Protein AF-A0A178X341-F1 (afdb_monomer_lite)

pLDDT: mean 88.75, std 12.6, range [39.69, 98.31]

Secondary structure (DSSP, 8-state):
------PPPHHHHHHHHHHHHHHHHHTT--SSHHHHHHHHHHHHHHHHHHHHHHHHHHHHHHHHHHTT----TT--HHHHHHHHHHHHHHHHHHHHHHHHHHHHHHHHHHHHHHHH--

Radius of gyration: 19.92 Å; chains: 1; bounding box: 46×21×58 Å

Sequence (118 aa):
MDHSATSPAPAEQAQTALRRLRREAGAGGYECPAELYRTLGLLSLLADDLSELLPDLSGQLEEALLAGRVRHRSDDAQAACDAVASAAHSISVARFTALLVGQEIQNAQTAIRDLAAT

Structure (mmCIF, N/CA/C/O backbone):
data_AF-A0A178X341-F1
#
_entry.id   AF-A0A178X341-F1
#
loop_
_atom_site.group_PDB
_atom_site.id
_atom_site.type_symbol
_atom_site.label_atom_id
_atom_site.label_alt_id
_atom_site.label_comp_id
_atom_site.label_asym_id
_atom_site.label_entity_id
_atom_site.label_seq_id
_atom_site.pdbx_PDB_ins_code
_atom_site.Cartn_x
_atom_site.Cartn_y
_atom_site.Cartn_z
_atom_site.occupancy
_atom_site.B_iso_or_equiv
_atom_site.auth_seq_id
_atom_site.auth_comp_id
_atom_site.auth_asym_id
_atom_site.auth_atom_id
_atom_site.pdbx_PDB_model_num
ATOM 1 N N . MET A 1 1 ? -26.226 10.099 -28.190 1.00 40.56 1 MET A N 1
ATOM 2 C CA . MET A 1 1 ? -25.783 8.703 -28.346 1.00 40.56 1 MET A CA 1
ATOM 3 C C . MET A 1 1 ? -24.268 8.763 -28.467 1.00 40.56 1 MET A C 1
ATOM 5 O O . MET A 1 1 ? -23.803 9.312 -29.450 1.00 40.56 1 MET A O 1
ATOM 9 N N . ASP A 1 2 ? -23.432 8.439 -27.491 1.00 39.69 2 ASP A N 1
ATOM 10 C CA . ASP A 1 2 ? -23.620 7.864 -26.163 1.00 39.69 2 ASP A CA 1
ATOM 11 C C . ASP A 1 2 ? -22.600 8.518 -25.227 1.00 39.69 2 ASP A C 1
ATOM 13 O O . ASP A 1 2 ? -21.412 8.592 -25.537 1.00 39.69 2 ASP A O 1
ATOM 17 N N . HIS A 1 3 ? -23.060 9.013 -24.077 1.00 41.28 3 HIS A N 1
ATOM 18 C CA . HIS A 1 3 ? -22.162 9.295 -22.967 1.00 41.28 3 HIS A CA 1
ATOM 19 C C . HIS A 1 3 ? -21.779 7.941 -22.373 1.00 41.28 3 HIS A C 1
ATOM 21 O O . HIS A 1 3 ? -22.455 7.455 -21.468 1.00 41.28 3 HIS A O 1
ATOM 27 N N . SER A 1 4 ? -20.728 7.309 -22.901 1.00 44.69 4 SER A N 1
ATOM 28 C CA . SER A 1 4 ? -20.040 6.254 -22.159 1.00 44.69 4 SER A CA 1
ATOM 29 C C . SER A 1 4 ? -19.529 6.901 -20.883 1.00 44.69 4 SER A C 1
ATOM 31 O O . SER A 1 4 ? -18.510 7.588 -20.884 1.00 44.69 4 SER A O 1
ATOM 33 N N . ALA A 1 5 ? -20.299 6.756 -19.809 1.00 52.03 5 ALA A N 1
ATOM 34 C CA . ALA A 1 5 ? -19.845 7.03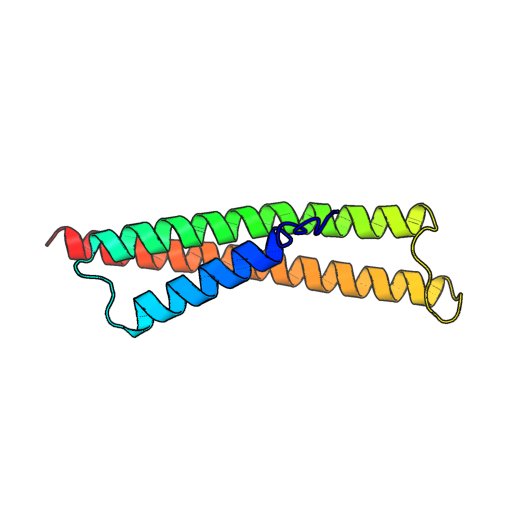2 -18.467 1.00 52.03 5 ALA A CA 1
ATOM 35 C C . ALA A 1 5 ? -18.678 6.077 -18.221 1.00 52.03 5 ALA A C 1
ATOM 37 O O . ALA A 1 5 ? -18.877 4.912 -17.883 1.00 52.03 5 ALA A O 1
ATOM 38 N N . THR A 1 6 ? -17.459 6.540 -18.492 1.00 59.38 6 THR A N 1
ATOM 39 C CA . THR A 1 6 ? -16.250 5.813 -18.134 1.00 59.38 6 THR A CA 1
ATOM 40 C C . THR A 1 6 ? -16.323 5.624 -16.630 1.00 59.38 6 THR A C 1
ATOM 42 O O . THR A 1 6 ? -16.260 6.599 -15.879 1.00 59.38 6 THR A O 1
ATOM 45 N N . SER A 1 7 ? -16.564 4.387 -16.192 1.00 61.38 7 SER A N 1
ATOM 46 C CA . SER A 1 7 ? -16.519 4.056 -14.774 1.00 61.38 7 SER A CA 1
ATOM 47 C C . SER A 1 7 ? -15.184 4.567 -14.233 1.00 61.38 7 SER A C 1
ATOM 49 O O . SER A 1 7 ? -14.160 4.307 -14.874 1.00 61.38 7 SER A O 1
ATOM 51 N N . PRO A 1 8 ? -15.174 5.298 -13.104 1.00 67.06 8 PRO A N 1
ATOM 52 C CA . PRO A 1 8 ? -13.937 5.823 -12.547 1.00 67.06 8 PRO A CA 1
ATOM 53 C C . PRO A 1 8 ? -12.948 4.678 -12.359 1.00 67.06 8 PRO A C 1
ATOM 55 O O . PRO A 1 8 ? -13.354 3.569 -11.981 1.00 67.06 8 PRO A O 1
ATOM 58 N N . ALA A 1 9 ? -11.673 4.936 -12.651 1.00 86.00 9 ALA A N 1
ATOM 59 C CA . ALA A 1 9 ? -10.635 3.920 -12.535 1.00 86.00 9 ALA A CA 1
ATOM 60 C C . ALA A 1 9 ? -10.612 3.371 -11.092 1.00 86.00 9 ALA A C 1
ATOM 62 O O . ALA A 1 9 ? -10.897 4.123 -10.155 1.00 86.00 9 ALA A O 1
ATOM 63 N N . PRO A 1 10 ? -10.256 2.094 -10.860 1.00 87.44 10 PRO A N 1
ATOM 64 C CA . PRO A 1 10 ? -10.272 1.503 -9.516 1.00 87.44 10 PRO A CA 1
ATOM 65 C C . PRO A 1 10 ? -9.545 2.345 -8.451 1.00 87.44 10 PRO A C 1
ATOM 67 O O . PRO A 1 10 ? -10.039 2.509 -7.336 1.00 87.44 10 PRO A O 1
ATOM 70 N N . ALA A 1 11 ? -8.426 2.979 -8.815 1.00 88.06 11 ALA A N 1
ATOM 71 C CA . ALA A 1 11 ? -7.686 3.884 -7.934 1.00 88.06 11 ALA A CA 1
ATOM 72 C C . ALA A 1 11 ? -8.479 5.150 -7.537 1.00 88.06 11 ALA A C 1
ATOM 74 O O . ALA A 1 11 ? -8.392 5.611 -6.398 1.00 88.06 11 ALA A O 1
ATOM 75 N N . GLU A 1 12 ? -9.292 5.706 -8.439 1.00 90.56 12 GLU A N 1
ATOM 76 C CA . GLU A 1 12 ? -10.156 6.862 -8.155 1.00 90.56 12 GLU A CA 1
ATOM 77 C C . GLU A 1 12 ? -11.304 6.484 -7.211 1.00 90.56 12 GLU A C 1
ATOM 79 O O . GLU A 1 12 ? -11.676 7.254 -6.314 1.00 90.56 12 GLU A O 1
ATOM 84 N N . GLN A 1 13 ? -11.844 5.274 -7.374 1.00 92.19 13 GLN A N 1
ATOM 85 C CA . GLN A 1 13 ? -12.859 4.723 -6.478 1.00 92.19 13 GLN A CA 1
ATOM 86 C C . GLN A 1 13 ? -12.289 4.510 -5.072 1.00 92.19 13 GLN A C 1
ATOM 88 O O . GLN A 1 13 ? -12.886 4.976 -4.098 1.00 92.19 13 GLN A O 1
ATOM 93 N N . ALA A 1 14 ? -11.098 3.912 -4.966 1.00 90.31 14 ALA A N 1
ATOM 94 C CA . ALA A 1 14 ? -10.386 3.741 -3.700 1.00 90.31 14 ALA A CA 1
ATOM 95 C C . ALA A 1 14 ? -10.105 5.091 -3.018 1.00 90.31 14 ALA A C 1
ATOM 97 O O . ALA A 1 14 ? -10.385 5.271 -1.830 1.00 90.31 14 ALA A O 1
ATOM 98 N N . GLN A 1 15 ? -9.649 6.095 -3.776 1.00 92.56 15 GLN A N 1
ATOM 99 C CA . GLN A 1 15 ? -9.438 7.443 -3.245 1.00 92.56 15 GLN A CA 1
ATOM 100 C C . GLN A 1 15 ? -10.743 8.068 -2.728 1.00 92.56 15 GLN A C 1
ATOM 102 O O . GLN A 1 15 ? -10.757 8.720 -1.679 1.00 92.56 15 GLN A O 1
ATOM 107 N N . THR A 1 16 ? -11.852 7.874 -3.442 1.00 94.31 16 THR A N 1
ATOM 108 C CA . THR A 1 16 ? -13.170 8.365 -3.024 1.00 94.31 16 THR A CA 1
ATOM 109 C C . THR A 1 16 ? -13.639 7.690 -1.736 1.00 94.31 16 THR A C 1
ATOM 111 O O . THR A 1 16 ? -14.139 8.380 -0.842 1.00 94.31 16 THR A O 1
ATOM 114 N N . ALA A 1 17 ? -13.442 6.377 -1.607 1.00 93.06 17 ALA A N 1
ATOM 115 C CA . ALA A 1 17 ? -13.753 5.622 -0.395 1.00 93.06 17 ALA A CA 1
ATOM 116 C C . ALA A 1 17 ? -12.931 6.118 0.806 1.00 93.06 17 ALA A C 1
ATOM 118 O O . ALA A 1 17 ? -13.509 6.460 1.836 1.00 93.06 17 ALA A O 1
ATOM 119 N N . LEU A 1 18 ? -11.615 6.303 0.651 1.00 92.88 18 LEU A N 1
ATOM 120 C CA . LEU A 1 18 ? -10.750 6.847 1.709 1.00 92.88 18 LEU A CA 1
ATOM 121 C C . LEU A 1 18 ? -11.165 8.262 2.143 1.00 92.88 18 LEU A C 1
ATOM 123 O O . LEU A 1 18 ? -11.156 8.589 3.330 1.00 92.88 18 LEU A O 1
ATOM 127 N N . ARG A 1 19 ? -11.580 9.119 1.199 1.00 93.88 19 ARG A N 1
ATOM 128 C CA . ARG A 1 19 ? -12.102 10.460 1.525 1.00 93.88 19 ARG A CA 1
ATOM 129 C C . ARG A 1 19 ? -13.422 10.405 2.295 1.00 93.88 19 ARG A C 1
ATOM 131 O O . ARG A 1 19 ? -13.672 11.297 3.104 1.00 93.88 19 ARG A O 1
ATOM 138 N N . ARG A 1 20 ? -14.283 9.419 2.029 1.00 92.06 20 ARG A N 1
ATOM 139 C CA . ARG A 1 20 ? -15.517 9.189 2.803 1.00 92.06 20 ARG A CA 1
ATOM 140 C C . ARG A 1 20 ? -15.176 8.722 4.211 1.00 92.06 20 ARG A C 1
ATOM 142 O O . ARG A 1 20 ? -15.561 9.407 5.151 1.00 92.06 20 ARG A O 1
ATOM 149 N N . LEU A 1 21 ? -14.323 7.709 4.326 1.00 91.50 21 LEU A N 1
ATOM 150 C CA . LEU A 1 21 ? -13.871 7.179 5.608 1.00 91.50 21 LEU A CA 1
ATOM 151 C C . LEU A 1 21 ? -13.252 8.260 6.505 1.00 91.50 21 LEU A C 1
ATOM 153 O O . LEU A 1 21 ? -13.575 8.370 7.683 1.00 91.50 21 LEU A O 1
ATOM 157 N N . ARG A 1 22 ? -12.407 9.133 5.940 1.00 91.00 22 ARG A N 1
ATOM 158 C CA . ARG A 1 22 ? -11.816 10.255 6.685 1.00 91.00 22 ARG A CA 1
ATOM 159 C C . ARG A 1 22 ? -12.866 11.237 7.214 1.00 91.00 22 ARG A C 1
ATOM 161 O O . ARG A 1 22 ? -12.679 11.802 8.288 1.00 91.00 22 ARG A O 1
ATOM 168 N N . ARG A 1 23 ? -13.943 11.476 6.458 1.00 90.19 23 ARG A N 1
ATOM 169 C CA . ARG A 1 23 ? -15.042 12.349 6.900 1.00 90.19 23 ARG A CA 1
ATOM 170 C C . ARG A 1 23 ? -15.847 11.702 8.021 1.00 90.19 23 ARG A C 1
ATOM 172 O O . ARG A 1 23 ? -16.147 12.390 8.986 1.00 90.19 23 ARG A O 1
ATOM 179 N N . GLU A 1 24 ? -16.142 10.410 7.911 1.00 88.19 24 GLU A N 1
ATOM 180 C CA . GLU A 1 24 ? -16.844 9.640 8.948 1.00 88.19 24 GLU A CA 1
ATOM 181 C C . GLU A 1 24 ? -16.043 9.631 10.256 1.00 88.19 24 GLU A C 1
ATOM 183 O O . GLU A 1 24 ? -16.560 10.028 11.297 1.00 88.19 24 GLU A O 1
ATOM 188 N N . ALA A 1 25 ? -14.743 9.329 10.188 1.00 86.31 25 ALA A N 1
ATOM 189 C CA . ALA A 1 25 ? -13.860 9.367 11.352 1.00 86.31 25 ALA A CA 1
ATOM 190 C C . ALA A 1 25 ? -13.791 10.762 12.008 1.00 86.31 25 ALA A C 1
ATOM 192 O O . ALA A 1 25 ? -13.836 10.875 13.230 1.00 86.31 25 ALA A O 1
ATOM 193 N N . GLY A 1 26 ? -13.711 11.832 11.207 1.00 82.44 26 GLY A N 1
ATOM 194 C CA . GLY A 1 26 ? -13.640 13.210 11.710 1.00 82.44 26 GLY A CA 1
ATOM 195 C C . GLY A 1 26 ? -14.953 13.755 12.281 1.00 82.44 26 GLY A C 1
ATOM 196 O O . GLY A 1 26 ? -14.926 14.709 13.052 1.00 82.44 26 GLY A O 1
ATOM 197 N N . ALA A 1 27 ? -16.093 13.161 11.924 1.00 85.12 27 ALA A N 1
ATOM 198 C CA . ALA A 1 27 ? -17.413 13.560 12.411 1.00 85.12 27 ALA A CA 1
ATOM 199 C C . ALA A 1 27 ? -17.817 12.865 13.726 1.00 85.12 27 ALA A C 1
ATOM 201 O O . ALA A 1 27 ? -18.947 13.036 14.175 1.00 85.12 27 ALA A O 1
ATOM 202 N N . GLY A 1 28 ? -16.923 12.072 14.330 1.00 77.25 28 GLY A N 1
ATOM 203 C CA . GLY A 1 28 ? -17.265 11.203 15.459 1.00 77.25 28 GLY A CA 1
ATOM 204 C C . GLY A 1 28 ? -18.085 9.980 15.039 1.00 77.25 28 GLY A C 1
ATOM 205 O O . GLY A 1 28 ? -18.841 9.454 15.843 1.00 77.25 28 GLY A O 1
ATOM 206 N N . GLY A 1 29 ? -17.958 9.537 13.784 1.00 72.12 29 GLY A N 1
ATOM 207 C CA . GLY A 1 29 ? -18.791 8.500 13.167 1.00 72.12 29 GLY A CA 1
ATOM 208 C C . GLY A 1 29 ? -18.565 7.064 13.650 1.00 72.12 29 GLY A C 1
ATOM 209 O O . GLY A 1 29 ? -18.925 6.147 12.923 1.00 72.12 29 GLY A O 1
ATOM 210 N N . TYR A 1 30 ? -17.968 6.862 14.825 1.00 80.56 30 TYR A N 1
ATOM 211 C CA . TYR A 1 30 ? -17.876 5.551 15.466 1.00 80.56 30 TYR A CA 1
ATOM 212 C C . TYR A 1 30 ? -18.622 5.606 16.792 1.00 80.56 30 TYR A C 1
ATOM 214 O O . TYR A 1 30 ? -18.202 6.301 17.719 1.00 80.56 30 TYR A O 1
ATOM 222 N N . GLU A 1 31 ? -19.724 4.869 16.881 1.00 80.06 31 GLU A N 1
ATOM 223 C CA . GLU A 1 31 ? -20.591 4.858 18.061 1.00 80.06 31 GLU A CA 1
ATOM 224 C C . GLU A 1 31 ? -20.077 3.884 19.128 1.00 80.06 31 GLU A C 1
ATOM 226 O O . GLU A 1 31 ? -20.371 4.040 20.314 1.00 80.06 31 GLU A O 1
ATOM 231 N N . CYS A 1 32 ? -19.275 2.889 18.729 1.00 81.94 32 CYS A N 1
ATOM 232 C CA . CYS A 1 32 ? -18.692 1.920 19.651 1.00 81.94 32 CYS A CA 1
ATOM 233 C C . CYS A 1 32 ? -17.299 1.414 19.222 1.00 81.94 32 CYS A C 1
ATOM 235 O O . CYS A 1 32 ? -16.961 1.418 18.033 1.00 81.94 32 CYS A O 1
ATOM 237 N N . PRO A 1 33 ? -16.494 0.887 20.170 1.00 85.69 33 PRO A N 1
ATOM 238 C CA . PRO A 1 33 ? -15.178 0.307 19.880 1.00 85.69 33 PRO A CA 1
ATOM 239 C C . PRO A 1 33 ? -15.188 -0.799 18.810 1.00 85.69 33 PRO A C 1
ATOM 241 O O . PRO A 1 33 ? -14.215 -0.955 18.074 1.00 85.69 33 PRO A O 1
ATOM 244 N N . ALA A 1 34 ? -16.291 -1.544 18.671 1.00 87.12 34 ALA A N 1
ATOM 245 C CA . ALA A 1 34 ? -16.413 -2.617 17.683 1.00 87.12 34 ALA A CA 1
ATOM 246 C C . ALA A 1 34 ? -16.422 -2.107 16.227 1.00 87.12 34 ALA A C 1
ATOM 248 O O . ALA A 1 34 ? -15.927 -2.787 15.327 1.00 87.12 34 ALA A O 1
ATOM 249 N N . GLU A 1 35 ? -16.959 -0.913 15.967 1.00 88.62 35 GLU A N 1
ATOM 250 C CA . GLU A 1 35 ? -16.933 -0.302 14.629 1.00 88.62 35 GLU A CA 1
ATOM 251 C C . GLU A 1 35 ? -15.534 0.170 14.250 1.00 88.62 35 GLU A C 1
ATOM 253 O O . GLU A 1 35 ? -15.086 -0.053 13.121 1.00 88.62 35 GLU A O 1
ATOM 258 N N . LEU A 1 36 ? -14.819 0.744 15.217 1.00 90.19 36 LEU A N 1
ATOM 259 C CA . LEU A 1 36 ? -13.429 1.136 15.042 1.00 90.19 36 LEU A CA 1
ATOM 260 C C . LEU A 1 36 ? -12.535 -0.092 14.815 1.00 90.19 36 LEU A C 1
ATOM 262 O O . LEU A 1 36 ? -11.730 -0.091 13.886 1.00 90.19 36 LEU A O 1
ATOM 266 N N . TYR A 1 37 ? -12.734 -1.169 15.587 1.00 91.00 37 TYR A N 1
ATOM 267 C CA . TYR A 1 37 ? -12.049 -2.451 15.391 1.00 91.00 37 TYR A CA 1
ATOM 268 C C . TYR A 1 37 ? -12.247 -2.991 13.969 1.00 91.00 37 TYR A C 1
ATOM 270 O O . TYR A 1 37 ? -11.272 -3.293 13.281 1.00 91.00 37 TYR A O 1
ATOM 278 N N . ARG A 1 38 ? -13.499 -3.051 13.489 1.00 91.12 38 ARG A N 1
ATOM 279 C CA . ARG A 1 38 ? -13.810 -3.514 12.124 1.00 91.12 38 ARG A CA 1
ATOM 280 C C . ARG A 1 38 ? -13.168 -2.637 11.055 1.00 91.12 38 ARG A C 1
ATOM 282 O O . ARG A 1 38 ? -12.618 -3.162 10.090 1.00 91.12 38 ARG A O 1
ATOM 289 N N . THR A 1 39 ? -13.216 -1.319 11.228 1.00 93.31 39 THR A N 1
ATOM 290 C CA . THR A 1 39 ? -12.626 -0.376 10.270 1.00 93.31 39 THR A CA 1
ATOM 291 C C . THR A 1 39 ? -11.119 -0.548 10.173 1.00 93.31 39 THR A C 1
ATOM 293 O O . THR A 1 39 ? -10.577 -0.635 9.073 1.00 93.31 39 THR A O 1
ATOM 296 N N . LEU A 1 40 ? -10.436 -0.632 11.314 1.00 93.69 40 LEU A N 1
ATOM 297 C CA . LEU A 1 40 ? -9.007 -0.911 11.339 1.00 93.69 40 LEU A CA 1
ATOM 298 C C . LEU A 1 40 ? -8.710 -2.279 10.708 1.00 93.69 40 LEU A C 1
ATOM 300 O O . LEU A 1 40 ? -7.743 -2.390 9.964 1.00 93.69 40 LEU A O 1
ATOM 304 N N . GLY A 1 41 ? -9.568 -3.283 10.925 1.00 94.12 41 GLY A N 1
ATOM 305 C CA . GLY A 1 41 ? -9.538 -4.580 10.232 1.00 94.12 41 GLY A CA 1
ATOM 306 C C . GLY A 1 41 ? -9.411 -4.434 8.721 1.00 94.12 41 GLY A C 1
ATOM 307 O O . GLY A 1 41 ? -8.461 -4.920 8.110 1.00 94.12 41 GLY A O 1
ATOM 308 N N . LEU A 1 42 ? -10.347 -3.695 8.130 1.00 94.94 42 LEU A N 1
ATOM 309 C CA . LEU A 1 42 ? -10.395 -3.453 6.688 1.00 94.94 42 LEU A CA 1
ATOM 310 C C . LEU A 1 42 ? -9.199 -2.636 6.183 1.00 94.94 42 LEU A C 1
ATOM 312 O O . LEU A 1 42 ? -8.708 -2.888 5.086 1.00 94.94 42 LEU A O 1
ATOM 316 N N . LEU A 1 43 ? -8.710 -1.675 6.971 1.00 95.12 43 LEU A N 1
ATOM 317 C CA . LEU A 1 43 ? -7.528 -0.894 6.603 1.00 95.12 43 LEU A CA 1
ATOM 318 C C . LEU A 1 43 ? -6.234 -1.717 6.642 1.00 95.12 43 LEU A C 1
ATOM 320 O O . LEU A 1 43 ? -5.358 -1.467 5.819 1.00 95.12 43 LEU A O 1
ATOM 324 N N . SER A 1 44 ? -6.118 -2.697 7.547 1.00 95.75 44 SER A N 1
ATOM 325 C CA . SER A 1 44 ? -4.993 -3.643 7.536 1.00 95.75 44 SER A CA 1
ATOM 326 C C . SER A 1 44 ? -5.000 -4.468 6.257 1.00 95.75 44 SER A C 1
ATOM 328 O O . SER A 1 44 ? -3.982 -4.519 5.583 1.00 95.75 44 SER A O 1
ATOM 330 N N . LEU A 1 45 ? -6.153 -5.041 5.890 1.00 94.81 45 LEU A N 1
ATOM 331 C CA . LEU A 1 45 ? -6.280 -5.823 4.656 1.00 94.81 45 LEU A CA 1
ATOM 332 C C . LEU A 1 45 ? -5.919 -4.991 3.423 1.00 94.81 45 LEU A C 1
ATOM 334 O O . LEU A 1 45 ? -5.178 -5.451 2.568 1.00 94.81 45 LEU A O 1
ATOM 338 N N . LEU A 1 46 ? -6.363 -3.731 3.364 1.00 94.81 46 LEU A N 1
ATOM 339 C CA . LEU A 1 46 ? -6.000 -2.835 2.265 1.00 94.81 46 LEU A CA 1
ATOM 340 C C . LEU A 1 46 ? -4.488 -2.551 2.205 1.00 94.81 46 LEU A C 1
ATOM 342 O O . LEU A 1 46 ? -3.934 -2.398 1.117 1.00 94.81 46 LEU A O 1
ATOM 346 N N . ALA A 1 47 ? -3.827 -2.427 3.357 1.00 96.19 47 ALA A N 1
ATOM 347 C CA . ALA A 1 47 ? -2.381 -2.242 3.417 1.00 96.19 47 ALA A CA 1
ATOM 348 C C . ALA A 1 47 ? -1.633 -3.506 2.954 1.00 96.19 47 ALA A C 1
ATOM 350 O O . ALA A 1 47 ? -0.657 -3.394 2.208 1.00 96.19 47 ALA A O 1
ATOM 351 N N . ASP A 1 48 ? -2.132 -4.685 3.328 1.00 96.19 48 ASP A N 1
ATOM 352 C CA . ASP A 1 48 ? -1.603 -5.980 2.899 1.00 96.19 48 ASP A CA 1
ATOM 353 C C . ASP A 1 48 ? -1.771 -6.157 1.378 1.00 96.19 48 ASP A C 1
ATOM 355 O O . ASP A 1 48 ? -0.771 -6.337 0.679 1.00 96.19 48 ASP A O 1
ATOM 359 N N . ASP A 1 49 ? -2.981 -5.949 0.845 1.00 95.88 49 ASP A N 1
ATOM 360 C CA . ASP A 1 49 ? -3.289 -5.999 -0.595 1.00 95.88 49 ASP A CA 1
ATOM 361 C C . ASP A 1 49 ? -2.397 -5.038 -1.400 1.00 95.88 49 ASP A C 1
ATOM 363 O O . ASP A 1 49 ? -1.885 -5.369 -2.473 1.00 95.88 49 ASP A O 1
ATOM 367 N N . LEU A 1 50 ? -2.170 -3.826 -0.880 1.00 94.81 50 LEU A N 1
ATOM 368 C CA . LEU A 1 50 ? -1.275 -2.859 -1.513 1.00 94.81 50 LEU A CA 1
ATOM 369 C C . LEU A 1 50 ? 0.174 -3.366 -1.526 1.00 94.81 50 LEU A C 1
ATOM 371 O O . LEU A 1 50 ? 0.882 -3.180 -2.517 1.00 94.81 50 LEU A O 1
ATOM 375 N N . SER A 1 51 ? 0.626 -4.001 -0.444 1.00 96.75 51 SER A N 1
ATOM 376 C CA . SER A 1 51 ? 1.981 -4.551 -0.349 1.00 96.75 51 SER A CA 1
ATOM 377 C C . SER A 1 51 ? 2.230 -5.718 -1.315 1.00 96.75 51 SER A C 1
ATOM 379 O O . SER A 1 51 ? 3.373 -5.908 -1.749 1.00 96.75 51 SER A O 1
ATOM 381 N N . GLU A 1 52 ? 1.174 -6.455 -1.670 1.00 96.56 52 GLU A N 1
ATOM 382 C CA . GLU A 1 52 ? 1.186 -7.551 -2.643 1.00 96.56 52 GLU A CA 1
ATOM 383 C C . GLU A 1 52 ? 1.101 -7.049 -4.089 1.00 96.56 52 GLU A C 1
ATOM 385 O O . GLU A 1 52 ? 1.817 -7.553 -4.951 1.00 96.56 52 GLU A O 1
ATOM 390 N N . LEU A 1 53 ? 0.302 -6.010 -4.354 1.00 96.19 53 LEU A N 1
ATOM 391 C CA . LEU A 1 53 ? 0.137 -5.437 -5.696 1.00 96.19 53 LEU A CA 1
ATOM 392 C C . LEU A 1 53 ? 1.395 -4.711 -6.202 1.00 96.19 53 LEU A C 1
ATOM 394 O O . LEU A 1 53 ? 1.707 -4.728 -7.394 1.00 96.19 53 LEU A O 1
ATOM 398 N N . LEU A 1 54 ? 2.104 -4.009 -5.316 1.00 96.94 54 LEU A N 1
ATOM 399 C CA . LEU A 1 54 ? 3.216 -3.131 -5.695 1.00 96.94 54 LEU A CA 1
ATOM 400 C C . LEU A 1 54 ? 4.376 -3.855 -6.422 1.00 96.94 54 LEU A C 1
ATOM 402 O O . LEU A 1 54 ? 4.828 -3.330 -7.443 1.00 96.94 54 LEU A O 1
ATOM 406 N N . PRO A 1 55 ? 4.850 -5.038 -5.981 1.00 96.56 55 PRO A N 1
ATOM 407 C CA . PRO A 1 55 ? 5.829 -5.837 -6.722 1.00 96.56 55 PRO A CA 1
ATOM 408 C C . PRO A 1 55 ? 5.428 -6.139 -8.166 1.00 96.56 55 PRO A C 1
ATOM 410 O O . PRO A 1 55 ? 6.256 -5.981 -9.063 1.00 96.56 55 PRO A O 1
ATOM 413 N N . ASP A 1 56 ? 4.166 -6.500 -8.406 1.00 97.12 56 ASP A N 1
ATOM 414 C CA . ASP A 1 56 ? 3.678 -6.816 -9.751 1.00 97.12 56 ASP A CA 1
ATOM 415 C C . ASP A 1 56 ? 3.728 -5.587 -10.664 1.00 97.12 56 ASP A C 1
ATOM 417 O O . ASP A 1 56 ? 4.107 -5.684 -11.832 1.00 97.12 56 ASP A O 1
ATOM 421 N N . LEU A 1 57 ? 3.407 -4.405 -10.126 1.00 94.94 57 LEU A N 1
ATOM 422 C CA . LEU A 1 57 ? 3.523 -3.143 -10.860 1.00 94.94 57 LEU A CA 1
ATOM 423 C C . LEU A 1 57 ? 4.985 -2.787 -11.177 1.00 94.94 57 LEU A C 1
ATOM 425 O O . LEU A 1 57 ? 5.259 -2.294 -12.272 1.00 94.94 57 LEU A O 1
ATOM 429 N N . SER A 1 58 ? 5.922 -3.061 -10.260 1.00 96.50 58 SER A N 1
ATOM 430 C CA . SER A 1 58 ? 7.364 -2.903 -10.524 1.00 96.50 58 SER A CA 1
ATOM 431 C C . SER A 1 58 ? 7.822 -3.840 -11.639 1.00 96.50 58 SER A C 1
ATOM 433 O O . SER A 1 58 ? 8.439 -3.394 -12.605 1.00 96.50 58 SER A O 1
ATOM 435 N N . GLY A 1 59 ? 7.445 -5.121 -11.560 1.00 96.12 59 GLY A N 1
ATOM 436 C CA . GLY A 1 59 ? 7.798 -6.122 -12.566 1.00 96.12 59 GLY A CA 1
ATOM 437 C C . GLY A 1 59 ? 7.238 -5.789 -13.950 1.00 96.12 59 GLY A C 1
ATOM 438 O O . GLY A 1 59 ? 7.937 -5.921 -14.952 1.00 96.12 59 GLY A O 1
ATOM 439 N N . GLN A 1 60 ? 6.008 -5.272 -14.030 1.00 96.06 60 GLN A N 1
ATOM 440 C CA . GLN A 1 60 ? 5.433 -4.812 -15.299 1.00 96.06 60 GLN A CA 1
ATOM 441 C C . GLN A 1 60 ? 6.191 -3.626 -15.904 1.00 96.06 60 GLN A C 1
ATOM 443 O O . GLN A 1 60 ? 6.299 -3.534 -17.130 1.00 96.06 60 GLN A O 1
ATOM 448 N N . LEU A 1 61 ? 6.706 -2.718 -15.070 1.00 94.81 61 LEU A N 1
ATOM 449 C CA . LEU A 1 61 ? 7.501 -1.582 -15.529 1.00 94.81 61 LEU A CA 1
ATOM 450 C C . LEU A 1 61 ? 8.866 -2.033 -16.065 1.00 94.81 61 LEU A C 1
ATOM 452 O O . LEU A 1 61 ? 9.284 -1.582 -17.134 1.00 94.81 61 LEU A O 1
ATOM 456 N N . GLU A 1 62 ? 9.529 -2.945 -15.358 1.00 95.88 62 GLU A N 1
ATOM 457 C CA . GLU A 1 62 ? 10.798 -3.551 -15.776 1.00 95.88 62 GLU A CA 1
ATOM 458 C C . GLU A 1 62 ? 10.636 -4.341 -17.083 1.00 95.88 62 GLU A C 1
ATOM 460 O O . GLU A 1 62 ? 11.397 -4.146 -18.031 1.00 95.88 62 GLU A O 1
ATOM 465 N N . GLU A 1 63 ? 9.581 -5.146 -17.205 1.00 96.62 63 GLU A N 1
ATOM 466 C CA . GLU A 1 63 ? 9.271 -5.877 -18.437 1.00 96.62 63 GLU A CA 1
ATOM 467 C C . GLU A 1 63 ? 8.946 -4.927 -19.601 1.00 96.62 63 GLU A C 1
ATOM 469 O O . GLU A 1 63 ? 9.320 -5.162 -20.750 1.00 96.62 63 GLU A O 1
ATOM 474 N N . ALA A 1 64 ? 8.262 -3.812 -19.334 1.00 94.69 64 ALA A N 1
ATOM 475 C CA . ALA A 1 64 ? 8.001 -2.801 -20.353 1.00 94.69 64 ALA A CA 1
ATOM 476 C C . ALA A 1 64 ? 9.290 -2.120 -20.844 1.00 94.69 64 ALA A C 1
ATOM 478 O O . ALA A 1 64 ? 9.378 -1.791 -22.032 1.00 94.69 64 ALA A O 1
ATOM 479 N N . LEU A 1 65 ? 10.287 -1.940 -19.973 1.00 94.44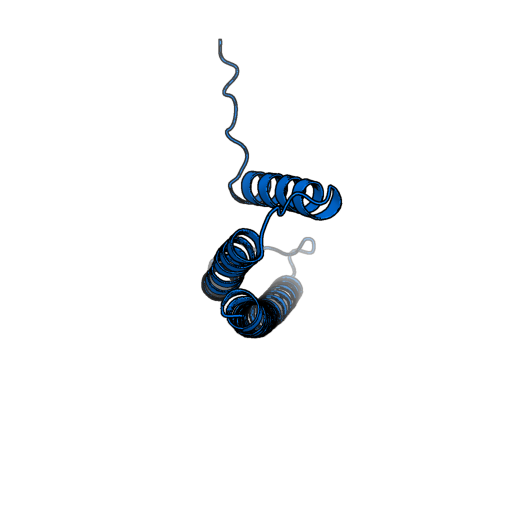 65 LEU A N 1
ATOM 480 C CA . LEU A 1 65 ? 11.619 -1.472 -20.355 1.00 94.44 65 LEU A CA 1
ATOM 481 C C . LEU A 1 65 ? 12.334 -2.498 -21.241 1.00 94.44 65 LEU A C 1
ATOM 483 O O . LEU A 1 65 ? 12.785 -2.141 -22.329 1.00 94.44 65 LEU A O 1
ATOM 487 N N . LEU A 1 66 ? 12.376 -3.768 -20.824 1.00 93.88 66 LEU A N 1
ATOM 488 C CA . LEU A 1 66 ? 13.018 -4.854 -21.580 1.00 93.88 66 LEU A CA 1
ATOM 489 C C . LEU A 1 66 ? 12.377 -5.064 -22.959 1.00 93.88 66 LEU A C 1
ATOM 491 O O . LEU A 1 66 ? 13.074 -5.286 -23.948 1.00 93.88 66 LEU A O 1
ATOM 495 N N . ALA A 1 67 ? 11.056 -4.912 -23.048 1.00 94.88 67 ALA A N 1
ATOM 496 C CA . ALA A 1 67 ? 10.305 -4.975 -24.299 1.00 94.88 67 ALA A CA 1
ATOM 497 C C . ALA A 1 67 ? 10.435 -3.708 -25.175 1.00 94.88 67 ALA A C 1
ATOM 499 O O . ALA A 1 67 ? 9.790 -3.621 -26.221 1.00 94.88 67 ALA A O 1
ATOM 500 N N . GLY A 1 68 ? 11.197 -2.691 -24.752 1.00 91.88 68 GLY A N 1
ATOM 501 C CA . GLY A 1 68 ? 11.372 -1.431 -25.486 1.00 91.88 68 GLY A CA 1
ATOM 502 C C . GLY A 1 68 ? 10.111 -0.556 -25.567 1.00 91.88 68 GLY A C 1
ATOM 503 O O . GLY A 1 68 ? 10.026 0.331 -26.423 1.00 91.88 68 GLY A O 1
ATOM 504 N N . ARG A 1 69 ? 9.117 -0.805 -24.699 1.00 90.62 69 ARG A N 1
ATOM 505 C CA . ARG A 1 69 ? 7.855 -0.043 -24.608 1.00 90.62 69 ARG A CA 1
ATOM 506 C C . ARG A 1 69 ? 7.989 1.223 -23.762 1.00 90.62 69 ARG A C 1
ATOM 508 O O . ARG A 1 69 ? 7.151 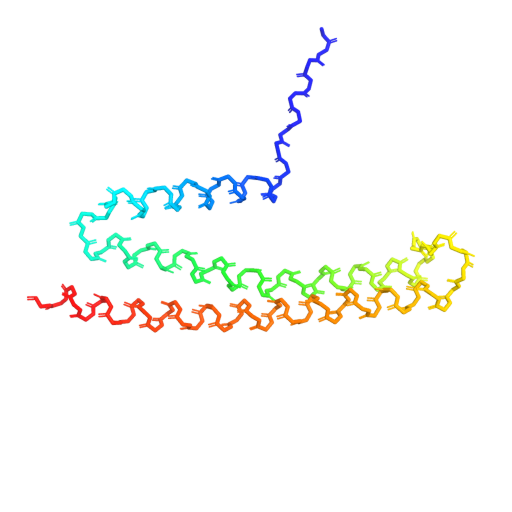2.113 -23.875 1.00 90.62 69 ARG A O 1
ATOM 515 N N . VAL A 1 70 ? 9.030 1.313 -22.939 1.00 87.81 70 VAL A N 1
ATOM 516 C CA . VAL A 1 70 ? 9.385 2.516 -22.176 1.00 87.81 70 VAL A CA 1
ATOM 517 C C . VAL A 1 70 ? 10.508 3.245 -22.900 1.00 87.81 70 VAL A C 1
ATOM 519 O O . VAL A 1 70 ? 11.529 2.650 -23.234 1.00 87.81 70 VAL A O 1
ATOM 522 N N . ARG A 1 71 ? 10.325 4.546 -23.134 1.00 82.75 71 ARG A N 1
ATOM 523 C CA . ARG A 1 71 ? 11.358 5.428 -23.683 1.00 82.75 71 ARG A CA 1
ATOM 524 C C . ARG A 1 71 ? 11.462 6.679 -22.837 1.00 82.75 71 ARG A C 1
ATOM 526 O O . ARG A 1 71 ? 10.445 7.240 -22.427 1.00 82.75 71 ARG A O 1
ATOM 533 N N . HIS A 1 72 ? 12.687 7.126 -22.596 1.00 84.50 72 HIS A N 1
ATOM 534 C CA . HIS A 1 72 ? 12.909 8.429 -21.993 1.00 84.50 72 HIS A CA 1
ATOM 535 C C . HIS A 1 72 ? 12.722 9.528 -23.046 1.00 84.50 72 HIS A C 1
ATOM 537 O O . HIS A 1 72 ? 12.940 9.308 -24.236 1.00 84.50 72 HIS A O 1
ATOM 543 N N . ARG A 1 73 ? 12.344 10.740 -22.624 1.00 81.06 73 ARG A N 1
ATOM 544 C CA . ARG A 1 73 ? 12.070 11.869 -23.536 1.00 81.06 73 ARG A CA 1
ATOM 545 C C . ARG A 1 73 ? 13.272 12.254 -24.413 1.00 81.06 73 ARG A C 1
ATOM 547 O O . ARG A 1 73 ? 13.083 12.850 -25.467 1.00 81.06 73 ARG A O 1
ATOM 554 N N . SER A 1 74 ? 14.485 11.937 -23.967 1.00 79.50 74 SER A N 1
ATOM 555 C CA . SER A 1 74 ? 15.736 12.154 -24.703 1.00 79.50 74 SER A CA 1
ATOM 556 C C . SER A 1 74 ? 16.091 11.028 -25.682 1.00 79.50 74 SER A C 1
ATOM 558 O O . SER A 1 74 ? 17.130 11.126 -26.324 1.00 79.50 74 SER A O 1
ATOM 560 N N . ASP A 1 75 ? 15.274 9.970 -25.774 1.00 78.50 75 ASP A N 1
ATOM 561 C CA . ASP A 1 75 ? 15.562 8.720 -26.505 1.00 78.50 75 ASP A CA 1
ATOM 562 C C . ASP A 1 75 ? 16.876 8.037 -26.059 1.00 78.50 75 ASP A C 1
ATOM 564 O O . ASP A 1 75 ? 17.452 7.208 -26.759 1.00 78.50 75 ASP A O 1
ATOM 568 N N . ASP A 1 76 ? 17.344 8.386 -24.857 1.00 88.69 76 ASP A N 1
ATOM 569 C CA . ASP A 1 76 ? 18.514 7.802 -24.213 1.00 88.69 76 ASP A CA 1
ATOM 570 C C . ASP A 1 76 ? 18.105 6.564 -23.406 1.00 88.69 76 ASP A C 1
ATOM 572 O O . ASP A 1 76 ? 17.297 6.644 -22.471 1.00 88.69 76 ASP A O 1
ATOM 576 N N . ALA A 1 77 ? 18.679 5.419 -23.774 1.00 88.19 77 ALA A N 1
ATOM 577 C CA . ALA A 1 77 ? 18.440 4.143 -23.116 1.00 88.19 77 ALA A CA 1
ATOM 578 C C . ALA A 1 77 ? 18.906 4.148 -21.653 1.00 88.19 77 ALA A C 1
ATOM 580 O O . ALA A 1 77 ? 18.214 3.589 -20.804 1.00 88.19 77 ALA A O 1
ATOM 581 N N . GLN A 1 78 ? 20.022 4.817 -21.335 1.00 91.44 78 GLN A N 1
ATOM 582 C CA . GLN A 1 78 ? 20.513 4.890 -19.957 1.00 91.44 78 GLN A CA 1
ATOM 583 C C . GLN A 1 78 ? 19.544 5.688 -19.084 1.00 91.44 78 GLN A C 1
ATOM 585 O O . GLN A 1 78 ? 19.144 5.223 -18.020 1.00 91.44 78 GLN A O 1
ATOM 590 N N . ALA A 1 79 ? 19.081 6.840 -19.574 1.00 92.94 79 ALA A N 1
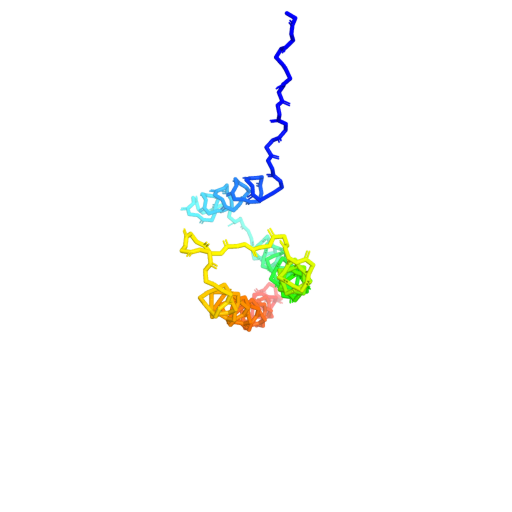ATOM 591 C CA . ALA A 1 79 ? 18.086 7.644 -18.871 1.00 92.94 79 ALA A CA 1
ATOM 592 C C . ALA A 1 79 ? 16.757 6.893 -18.651 1.00 92.94 79 ALA A C 1
ATOM 594 O O . ALA A 1 79 ? 16.103 7.083 -17.625 1.00 92.94 79 ALA A O 1
ATOM 595 N N . ALA A 1 80 ? 16.346 6.027 -19.587 1.00 92.12 80 ALA A N 1
ATOM 596 C CA . ALA A 1 80 ? 15.164 5.178 -19.413 1.00 92.12 80 ALA A CA 1
ATOM 597 C C . ALA A 1 80 ? 15.377 4.117 -18.320 1.00 92.12 80 ALA A C 1
ATOM 599 O O . ALA A 1 80 ? 14.503 3.943 -17.468 1.00 92.12 80 ALA A O 1
ATOM 600 N N . CYS A 1 81 ? 16.541 3.460 -18.308 1.00 94.12 81 CYS A N 1
ATOM 601 C CA . CYS A 1 81 ? 16.928 2.519 -17.256 1.00 94.12 81 CYS A CA 1
ATOM 602 C C . CYS A 1 81 ? 16.952 3.187 -15.875 1.00 94.12 81 CYS A C 1
ATOM 604 O O . CYS A 1 81 ? 16.351 2.666 -14.937 1.00 94.12 81 CYS A O 1
ATOM 606 N N . ASP A 1 82 ? 17.579 4.358 -15.756 1.00 95.31 82 ASP A N 1
ATOM 607 C CA . ASP A 1 82 ? 17.692 5.091 -14.490 1.00 95.31 82 ASP A CA 1
ATOM 608 C C . ASP A 1 82 ? 16.313 5.519 -13.958 1.00 95.31 82 ASP A C 1
ATOM 610 O O . ASP A 1 82 ? 16.028 5.397 -12.763 1.00 95.31 82 ASP A O 1
ATOM 614 N N . ALA A 1 83 ? 15.419 5.972 -14.845 1.00 95.50 83 ALA A N 1
ATOM 615 C CA . ALA A 1 83 ? 14.054 6.343 -14.478 1.00 95.50 83 ALA A CA 1
ATOM 616 C C . ALA A 1 83 ? 13.238 5.139 -13.978 1.00 95.50 83 ALA A C 1
ATOM 618 O O . ALA A 1 83 ? 12.537 5.244 -12.969 1.00 95.50 83 ALA A O 1
ATOM 619 N N . VAL A 1 84 ? 13.349 3.988 -14.649 1.00 96.06 84 VAL A N 1
ATOM 620 C CA . VAL A 1 84 ? 12.685 2.745 -14.223 1.00 96.06 84 VAL A CA 1
ATOM 621 C C . VAL A 1 84 ? 13.251 2.251 -12.895 1.00 96.06 84 VAL A C 1
ATOM 623 O O . VAL A 1 84 ? 12.474 1.923 -12.003 1.00 96.06 84 VAL A O 1
ATOM 626 N N . ALA A 1 85 ? 14.572 2.287 -12.708 1.00 95.88 85 ALA A N 1
ATOM 627 C CA . ALA 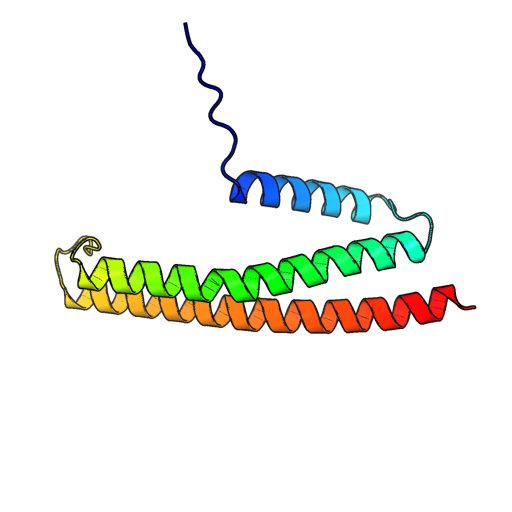A 1 85 ? 15.205 1.931 -11.439 1.00 95.88 85 ALA A CA 1
ATOM 628 C C . ALA A 1 85 ? 14.738 2.839 -10.286 1.00 95.88 85 ALA A C 1
ATOM 630 O O . ALA A 1 85 ? 14.448 2.363 -9.187 1.00 95.88 85 ALA A O 1
ATOM 631 N N . SER A 1 86 ? 14.599 4.145 -10.534 1.00 97.56 86 SER A N 1
ATOM 632 C CA . SER A 1 86 ? 14.073 5.103 -9.552 1.00 97.56 86 SER A CA 1
ATOM 633 C C . SER A 1 86 ? 12.602 4.838 -9.195 1.00 97.56 86 SER A C 1
ATOM 635 O O . SER A 1 86 ? 12.218 4.889 -8.019 1.00 97.56 86 SER A O 1
ATOM 637 N N . ALA A 1 87 ? 11.776 4.503 -10.189 1.00 97.19 87 ALA A N 1
ATOM 638 C CA . ALA A 1 87 ? 10.384 4.122 -9.972 1.00 97.19 87 ALA A CA 1
ATOM 639 C C . ALA A 1 87 ? 10.273 2.808 -9.182 1.00 97.19 87 ALA A C 1
ATOM 641 O O . ALA A 1 87 ? 9.559 2.770 -8.180 1.00 97.19 87 ALA A O 1
ATOM 642 N N . ALA A 1 88 ? 11.030 1.774 -9.560 1.00 96.88 88 ALA A N 1
ATOM 643 C CA . ALA A 1 88 ? 11.092 0.494 -8.851 1.00 96.88 88 ALA A CA 1
ATOM 644 C C . ALA A 1 88 ? 11.535 0.675 -7.389 1.00 96.88 88 ALA A C 1
ATOM 646 O O . ALA A 1 88 ? 10.922 0.131 -6.468 1.00 96.88 88 ALA A O 1
ATOM 647 N N . HIS A 1 89 ? 12.536 1.527 -7.145 1.00 97.62 89 HIS A N 1
ATOM 648 C CA . HIS A 1 89 ? 12.946 1.888 -5.788 1.00 97.62 89 HIS A CA 1
ATOM 649 C C . HIS A 1 89 ? 11.798 2.526 -4.992 1.00 97.62 89 HIS A C 1
ATOM 651 O O . HIS A 1 89 ? 11.515 2.114 -3.866 1.00 97.62 89 HIS A O 1
ATOM 657 N N . SER A 1 90 ? 11.094 3.491 -5.587 1.00 98.31 90 SER A N 1
ATOM 658 C CA . SER A 1 90 ? 9.957 4.164 -4.941 1.00 98.31 90 SER A CA 1
ATOM 659 C C . SER A 1 90 ? 8.811 3.193 -4.632 1.00 98.31 90 SER A C 1
ATOM 661 O O . SER A 1 90 ? 8.219 3.252 -3.553 1.00 98.31 90 SER A O 1
ATOM 663 N N . ILE A 1 91 ? 8.533 2.256 -5.542 1.00 97.94 91 ILE A N 1
ATOM 664 C CA . ILE A 1 91 ? 7.545 1.187 -5.353 1.00 97.94 91 ILE A CA 1
ATOM 665 C C . ILE A 1 91 ? 7.960 0.266 -4.198 1.00 97.94 91 ILE A C 1
ATOM 667 O O . ILE A 1 91 ? 7.137 -0.061 -3.342 1.00 97.94 91 ILE A O 1
ATOM 671 N N . SER A 1 92 ? 9.242 -0.097 -4.111 1.00 97.88 92 SER A N 1
ATOM 672 C CA . SER A 1 92 ? 9.770 -0.892 -2.998 1.00 97.88 92 SER A CA 1
ATOM 673 C C . SER A 1 92 ? 9.619 -0.177 -1.649 1.00 97.88 92 SER A C 1
ATOM 675 O O . SER A 1 92 ? 9.251 -0.807 -0.655 1.00 97.88 92 SER A O 1
ATOM 677 N N . VAL A 1 93 ? 9.873 1.134 -1.595 1.00 98.31 93 VAL A N 1
ATOM 678 C CA . VAL A 1 93 ? 9.662 1.947 -0.383 1.00 98.31 93 VAL A CA 1
ATOM 679 C C . VAL A 1 93 ? 8.179 2.006 -0.011 1.00 98.31 93 VAL A C 1
ATOM 681 O O . VAL A 1 93 ? 7.829 1.851 1.163 1.00 98.31 93 VAL A O 1
ATOM 684 N N . ALA A 1 94 ? 7.295 2.181 -0.996 1.00 98.00 94 ALA A N 1
ATOM 685 C CA . ALA A 1 94 ? 5.851 2.179 -0.781 1.00 98.00 94 ALA A CA 1
ATOM 686 C C . ALA A 1 94 ? 5.364 0.832 -0.227 1.00 98.00 94 ALA A C 1
ATOM 688 O O . ALA A 1 94 ? 4.594 0.811 0.731 1.00 98.00 94 ALA A O 1
ATOM 689 N N . ARG A 1 95 ? 5.880 -0.287 -0.750 1.00 97.56 95 ARG A N 1
ATOM 690 C CA . ARG A 1 95 ? 5.576 -1.634 -0.250 1.00 97.56 95 ARG A CA 1
ATOM 691 C C . ARG A 1 95 ? 5.993 -1.803 1.203 1.00 97.56 95 ARG A C 1
ATOM 693 O O . ARG A 1 95 ? 5.201 -2.265 2.016 1.00 97.56 95 ARG A O 1
ATOM 700 N N . PHE A 1 96 ? 7.227 -1.427 1.530 1.00 97.94 96 PHE A N 1
ATOM 701 C CA . PHE A 1 96 ? 7.716 -1.499 2.906 1.00 97.94 96 PHE A CA 1
ATOM 702 C C . PHE A 1 96 ? 6.844 -0.664 3.854 1.00 97.94 96 PHE A C 1
ATOM 704 O O . PHE A 1 96 ? 6.485 -1.114 4.939 1.00 97.94 96 PHE A O 1
ATOM 711 N N . THR A 1 97 ? 6.452 0.531 3.413 1.00 97.94 97 THR A N 1
ATOM 712 C CA . THR A 1 97 ? 5.576 1.417 4.184 1.00 97.94 97 THR A CA 1
ATOM 713 C C . THR A 1 97 ? 4.189 0.807 4.383 1.00 97.94 97 THR A C 1
ATOM 715 O O . THR A 1 97 ? 3.651 0.888 5.482 1.00 97.94 97 THR A O 1
ATOM 718 N N . ALA A 1 98 ? 3.618 0.173 3.356 1.00 97.12 98 ALA A N 1
ATOM 719 C CA . ALA A 1 98 ? 2.327 -0.507 3.447 1.00 97.12 98 ALA A CA 1
ATOM 720 C C . ALA A 1 98 ? 2.358 -1.640 4.489 1.00 97.12 98 ALA A C 1
ATOM 722 O O . ALA A 1 98 ? 1.494 -1.681 5.359 1.00 97.12 98 ALA A O 1
ATOM 723 N N . LEU A 1 99 ? 3.411 -2.469 4.485 1.00 97.50 99 LEU A N 1
ATOM 724 C CA . LEU A 1 99 ? 3.612 -3.521 5.492 1.00 97.50 99 LEU A CA 1
ATOM 725 C C . LEU A 1 99 ? 3.697 -2.952 6.916 1.00 97.50 99 LEU A C 1
ATOM 727 O O . LEU A 1 99 ? 3.058 -3.465 7.832 1.00 97.50 99 LEU A O 1
ATOM 731 N N . LEU A 1 100 ? 4.461 -1.870 7.105 1.00 97.88 100 LEU A N 1
ATOM 732 C CA . LEU A 1 100 ? 4.584 -1.217 8.409 1.00 97.88 100 LEU A CA 1
ATOM 733 C C . LEU A 1 100 ? 3.237 -0.657 8.890 1.00 97.88 100 LEU A C 1
ATOM 735 O O . LEU A 1 100 ? 2.865 -0.843 10.044 1.00 97.88 100 LEU A O 1
ATOM 739 N N . VAL A 1 101 ? 2.491 0.002 8.002 1.00 96.19 101 VAL A N 1
ATOM 740 C CA . VAL A 1 101 ? 1.154 0.525 8.312 1.00 96.19 101 VAL A CA 1
ATOM 741 C C . VAL A 1 101 ? 0.194 -0.607 8.678 1.00 96.19 101 VAL A C 1
ATOM 743 O O . VAL A 1 101 ? -0.517 -0.481 9.672 1.00 96.19 101 VAL A O 1
ATOM 746 N N . GLY A 1 102 ? 0.197 -1.714 7.929 1.00 97.38 102 GLY A N 1
ATOM 747 C CA . GLY A 1 102 ? -0.603 -2.902 8.239 1.00 97.38 102 GLY A CA 1
ATOM 748 C C . GLY A 1 102 ? -0.316 -3.427 9.647 1.00 97.38 102 GLY A C 1
ATOM 749 O O . GLY A 1 102 ? -1.239 -3.586 10.449 1.00 97.38 102 GLY A O 1
ATOM 750 N N . GLN A 1 103 ? 0.965 -3.571 9.998 1.00 96.62 103 GLN A N 1
ATOM 751 C CA . GLN A 1 103 ? 1.384 -4.014 11.330 1.00 96.62 103 GLN A CA 1
ATOM 752 C C . GLN A 1 103 ? 0.904 -3.074 12.447 1.00 96.62 103 GLN A C 1
ATOM 754 O O . GLN A 1 103 ? 0.352 -3.531 13.450 1.00 96.62 103 GLN A O 1
ATOM 759 N N . GLU A 1 104 ? 1.080 -1.761 12.290 1.00 97.88 104 GLU A N 1
ATOM 760 C CA . GLU A 1 104 ? 0.654 -0.796 13.312 1.00 97.88 104 GLU A CA 1
ATOM 761 C C . GLU A 1 104 ? -0.873 -0.739 13.462 1.00 97.88 104 GLU A C 1
ATOM 763 O O . GLU A 1 104 ? -1.397 -0.590 14.569 1.00 97.88 104 GLU A O 1
ATOM 768 N N . ILE A 1 105 ? -1.618 -0.939 12.374 1.00 97.06 105 ILE A N 1
ATOM 769 C CA . ILE A 1 105 ? -3.079 -1.039 12.415 1.00 97.06 105 ILE A CA 1
ATOM 770 C C . ILE A 1 105 ? -3.527 -2.300 13.168 1.00 97.06 105 ILE A C 1
ATOM 772 O O . ILE A 1 105 ? -4.472 -2.233 13.958 1.00 97.06 105 ILE A O 1
ATOM 776 N N . GLN A 1 106 ? -2.859 -3.439 12.974 1.00 95.44 106 GLN A N 1
ATOM 777 C CA . GLN A 1 106 ? -3.143 -4.670 13.726 1.00 95.44 106 GLN A CA 1
ATOM 778 C C . GLN A 1 106 ? -2.841 -4.513 15.224 1.00 95.44 106 GLN A C 1
ATOM 780 O O . GLN A 1 106 ? -3.612 -4.983 16.071 1.00 95.44 106 GLN A O 1
ATOM 785 N N . ASN A 1 107 ? -1.766 -3.798 15.569 1.00 94.94 107 ASN A N 1
ATOM 786 C CA . ASN A 1 107 ? -1.454 -3.449 16.957 1.00 94.94 107 ASN A CA 1
ATOM 787 C C . ASN A 1 107 ? -2.584 -2.603 17.573 1.00 94.94 107 ASN A C 1
ATOM 789 O O . ASN A 1 107 ? -3.066 -2.905 18.668 1.00 94.94 107 ASN A O 1
ATOM 793 N N . ALA A 1 108 ? -3.074 -1.595 16.842 1.00 94.50 108 ALA A N 1
ATOM 794 C CA . ALA A 1 108 ? -4.196 -0.764 17.278 1.00 94.50 108 ALA A CA 1
ATOM 795 C 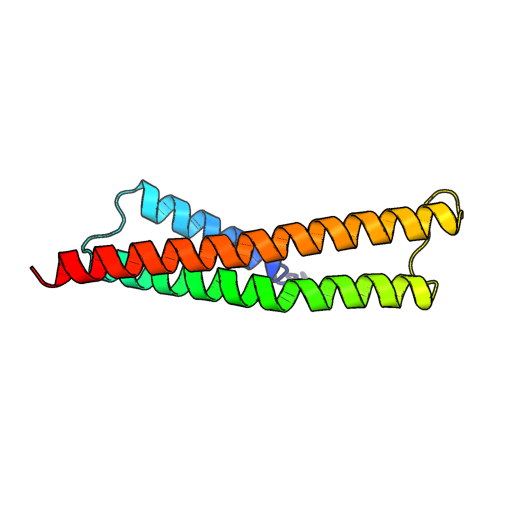C . ALA A 1 108 ? -5.502 -1.566 17.440 1.00 94.50 108 ALA A C 1
ATOM 797 O O . ALA A 1 108 ? -6.206 -1.397 18.438 1.00 94.50 108 ALA A O 1
ATOM 798 N N . GLN A 1 109 ? -5.813 -2.478 16.511 1.00 94.00 109 GLN A N 1
ATOM 799 C CA . GLN A 1 109 ? -6.965 -3.383 16.633 1.00 94.00 109 GLN A CA 1
ATOM 800 C C . GLN A 1 109 ? -6.903 -4.224 17.903 1.00 94.00 109 GLN A C 1
ATOM 802 O O . GLN A 1 109 ? -7.916 -4.385 18.581 1.00 94.00 109 GLN A O 1
ATOM 807 N N . THR A 1 110 ? -5.723 -4.758 18.218 1.00 92.25 110 THR A N 1
ATOM 808 C CA . THR A 1 110 ? -5.505 -5.572 19.417 1.00 92.25 110 THR A CA 1
ATOM 809 C C . THR A 1 110 ? -5.819 -4.767 20.675 1.00 92.25 110 THR A C 1
ATOM 811 O O . THR A 1 110 ? -6.622 -5.212 21.491 1.00 92.25 110 THR A O 1
ATOM 814 N N . ALA A 1 111 ? -5.296 -3.543 20.776 1.00 92.56 111 ALA A N 1
ATOM 815 C CA . ALA A 1 111 ? -5.575 -2.660 21.907 1.00 92.56 111 ALA A CA 1
ATOM 816 C C . ALA A 1 111 ? -7.070 -2.302 22.030 1.00 92.56 111 ALA A C 1
ATOM 818 O O . ALA A 1 111 ? -7.620 -2.289 23.128 1.00 92.56 111 ALA A O 1
ATOM 819 N N . ILE A 1 112 ? -7.756 -2.040 20.913 1.00 90.38 112 ILE A N 1
ATOM 820 C CA . ILE A 1 112 ? -9.191 -1.702 20.919 1.00 90.38 112 ILE A CA 1
ATOM 821 C C . ILE A 1 112 ? -10.059 -2.900 21.295 1.00 90.38 112 ILE A C 1
ATOM 823 O O . ILE A 1 112 ? -11.056 -2.737 21.997 1.00 90.38 112 ILE A O 1
ATOM 827 N N . ARG A 1 113 ? -9.695 -4.106 20.852 1.00 89.12 113 ARG A N 1
ATOM 828 C CA . ARG A 1 113 ? -10.384 -5.334 21.257 1.00 89.12 113 ARG A CA 1
ATOM 829 C C . ARG A 1 113 ? -10.336 -5.508 22.773 1.00 89.12 113 ARG A C 1
ATOM 831 O O . ARG A 1 113 ? -11.353 -5.860 23.363 1.00 89.12 113 ARG A O 1
ATOM 838 N N . ASP A 1 114 ? -9.193 -5.222 23.388 1.00 87.31 114 ASP A N 1
ATOM 839 C CA . ASP A 1 114 ? -9.027 -5.339 24.836 1.00 87.31 114 ASP A CA 1
ATOM 840 C C . ASP A 1 114 ? -9.896 -4.309 25.589 1.00 87.31 114 ASP A C 1
ATOM 842 O O . ASP A 1 114 ? -10.474 -4.640 26.621 1.00 87.31 114 ASP A O 1
ATOM 846 N N . LEU A 1 115 ? -10.095 -3.107 25.028 1.00 79.75 115 LEU A N 1
ATOM 847 C CA . LEU A 1 115 ? -11.035 -2.097 25.551 1.00 79.75 115 LEU A CA 1
ATOM 848 C C . LEU A 1 115 ? -12.516 -2.479 25.388 1.00 79.75 115 LEU A C 1
ATOM 850 O O . LEU A 1 115 ? -13.362 -1.986 26.126 1.00 79.75 115 LEU A O 1
ATOM 854 N N . ALA A 1 116 ? -12.855 -3.314 24.406 1.00 72.75 116 ALA A N 1
ATOM 855 C CA . ALA A 1 116 ? -14.225 -3.785 24.189 1.00 72.75 116 ALA A CA 1
ATOM 856 C C . ALA A 1 116 ? -14.598 -4.985 25.081 1.00 72.75 116 ALA A C 1
ATOM 858 O O . ALA A 1 116 ? -15.769 -5.356 25.143 1.00 72.75 116 ALA A O 1
ATOM 859 N N . ALA A 1 117 ? -13.608 -5.617 25.721 1.00 67.50 117 ALA A N 1
ATOM 860 C CA . ALA A 1 117 ? -13.788 -6.761 26.614 1.00 67.50 117 ALA A CA 1
ATOM 861 C C . ALA A 1 117 ? -13.991 -6.366 28.093 1.00 67.50 117 ALA A C 1
ATOM 863 O O . ALA A 1 117 ? -14.291 -7.239 28.911 1.00 67.50 117 ALA A O 1
ATOM 864 N N . THR A 1 118 ? -13.816 -5.082 28.425 1.00 55.47 118 THR A N 1
ATOM 865 C CA . THR A 1 118 ? -14.151 -4.455 29.720 1.00 55.47 118 THR A CA 1
ATOM 866 C C . THR A 1 118 ? -15.571 -3.920 29.746 1.00 55.47 118 THR A C 1
ATOM 868 O O . THR A 1 118 ? -16.227 -4.090 30.798 1.00 55.47 118 THR A O 1
#

Foldseek 3Di:
DDPPPPDPDPVVVVVVVVVVVVVCVVVVVDPALVVVLVVLVVLLVVLVVLLVVLVVVLVVLVVCLVVVVFADPVSDNVVRVVVSVVSSVVSVVSSVVSNVSSVVSVVVSVVSVVVVVD